Protein 3CTG (pdb70)

Solvent-accessible surface area: 5985 Å² total; per-residue (Å²): 118,55,140,117,36,20,61,85,0,118,78,18,11,59,97,87,60,0,1,0,0,0,48,52,149,13,85,140,1,98,40,0,35,46,7,0,16,127,103,48,104,3,34,141,90,40,13,41,50,11,38,6,62,130,69,130,52,4,77,86,1,37,69,0,2,68,122,39,26,53,30,142,93,20,3,1,0,11,4,70,47,150,75,29,4,12,25,84,66,0,51,82,28,56,170,85,34,116,1,55,111,57,0,141,91,0,71,202

B-factor: mean 17.07, std 9.03, range [6.4, 55.56]

Sequence (108 aa):
VSQETVAHVKDLIGQKEVFVAAKTYCPYCKATLSTLFQELNVPKSKALVLELDEMSNGSEIQDALEEISGQKTVPNVYINGKHIGGNSDLETLKKNGKLAEILKPVFQ

Radius of gyration: 13.06 Å; Cα contacts (8 Å, |Δi|>4): 163; chains: 1; bounding box: 29×34×26 Å

Foldseek 3Di:
DDPVLLVVLLVVLQPAQKEWEAAPVDPQQVLVCCVQCPVVNQPCVRYDYHHLVPDPCSVVSLVSCCVVPVDNDPGWMDGNSHTQGTSVSCVVCVVVVNNVVSCVVRHD

Nearest PDB structures (foldseek):
  3ctg-assembly1_A  TM=1.009E+00  e=8.433E-22  Saccharomyces cerevisiae
  3d5j-assembly2_B  TM=9.918E-01  e=4.729E-19  Saccharomyces cerevisiae
  3c1s-assembly1_A  TM=9.917E-01  e=1.443E-17  Saccharomyces cerevisiae
  2jac-assembly1_A  TM=9.928E-01  e=1.165E-16  Saccharomyces cerevisiae
  2jad-assembly1_A  TM=9.923E-01  e=1.561E-15  Aequorea victoria

GO terms:
  GO:0004602 glutathione peroxidase activity (F, IDA)
  GO:0005739 mitochondrion (C, IDA)
  GO:0005829 cytosol (C, IDA)
  GO:0004364 glutathione transferase activity (F, IDA)
  GO:0006749 glutathione metabolic process (P, IGI)
  GO:0034599 cellular response to oxidative stress (P, IMP)
  GO:0005634 nucleus (C, HDA)
  GO:0005739 mitochondrion (C, HDA)
  GO:0015036 disulfide oxidoreductase activity (F, IMP)
  GO:0004602 glutathione peroxidase activity (F, EXP)
  GO:0005737 cytoplasm (C, EXP)
  GO:0005739 mitochondrion (C, EXP)

InterPro domains:
  IPR002109 Glutaredoxin [PF00462] (53-119)
  IPR011767 Glutaredoxin active site [PS00195] (55-71)
  IPR011899 Glutaredoxin, eukaryotic/virial [TIGR02180] (53-138)
  IPR014025 Glutaredoxin subgroup [PR00160] (53-71)
  IPR014025 Glutaredoxin subgroup [PR00160] (102-115)
  IPR014025 Glutaredoxin subgroup [PR00160] (116-129)
  IPR036249 Thioredoxin-like superfamily [SSF52833] (42-140)

CATH classification: 3.40.30.10

Organism: Saccharomyces cerevisiae (strain ATCC 204508 / S288c) (NCBI:txid559292)

Secondary structure (DSSP, 8-state):
--HHHHHHHHHHHHHSSEEEEE-TT-HHHHHHHIIIIIIS---GGGEEEEEGGGSTTHHHHHHHHHHHHS--SS-EEEETTEEEESHHHHHHHHHTTHHHHHTTTT--

Structure (mmCIF, N/CA/C/O backbone):
data_3CTG
#
_entry.id   3CTG
#
_cell.length_a   41.630
_cell.length_b   41.630
_cell.length_c   78.390
_cell.angle_alpha   90.00
_cell.angle_beta   90.00
_cell.angle_gamma   90.00
#
_symmetry.space_group_name_H-M   'P 43'
#
loop_
_entity.id
_entity.type
_entity.pdbx_description
1 polymer Glutaredoxin-2
2 water water
#
loop_
_atom_site.group_PDB
_atom_site.id
_atom_site.type_symbol
_atom_site.label_atom_id
_atom_site.label_alt_id
_atom_site.label_comp_id
_atom_site.label_asym_id
_atom_site.label_entity_id
_atom_site.label_seq_id
_atom_site.pdbx_PDB_ins_code
_atom_site.Cartn_x
_atom_site.Cartn_y
_atom_site.Cartn_z
_atom_site.occupancy
_atom_site.B_iso_or_equiv
_atom_site.auth_seq_id
_atom_site.auth_comp_id
_atom_site.auth_asym_id
_atom_site.auth_atom_id
_atom_site.pdbx_PDB_model_num
ATOM 1 N N . VAL A 1 22 ? -19.788 29.777 8.957 1.00 33.46 36 VAL A N 1
ATOM 2 C CA . VAL A 1 22 ?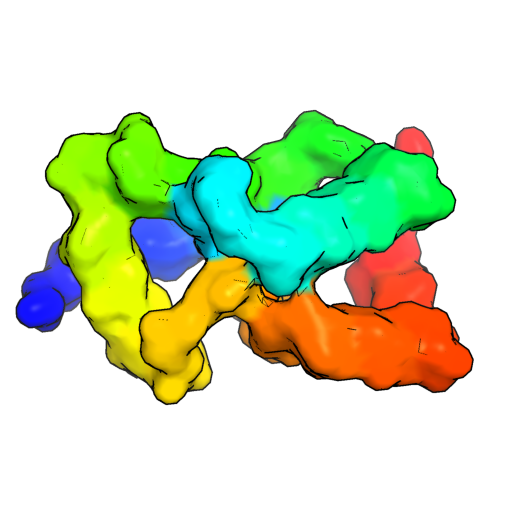 -20.135 28.495 8.275 1.00 32.67 36 VAL A CA 1
ATOM 3 C C . VAL A 1 22 ? -21.650 28.315 8.267 1.00 31.20 36 VAL A C 1
ATOM 4 O O . VAL A 1 22 ? -22.235 27.868 9.254 1.00 31.12 36 VAL A O 1
ATOM 8 N N . SER A 1 23 ? -22.282 28.654 7.148 1.00 29.84 37 SER A N 1
ATOM 9 C CA . SER A 1 23 ? -23.735 28.546 7.020 1.00 28.63 37 SER A CA 1
ATOM 10 C C . SER A 1 23 ? -24.218 27.112 6.835 1.00 27.36 37 SER A C 1
ATOM 11 O O . SER A 1 23 ? -23.479 26.255 6.351 1.00 26.54 37 SER A O 1
ATOM 14 N N . GLN A 1 24 ? -25.468 26.859 7.215 1.00 25.94 38 GLN A N 1
ATOM 15 C CA . GLN A 1 24 ? -26.048 25.530 7.073 1.00 25.81 38 GLN A CA 1
ATOM 16 C C . GLN A 1 24 ? -26.230 25.179 5.600 1.00 24.04 38 GLN A C 1
ATOM 17 O O . GLN A 1 24 ? -26.223 24.005 5.232 1.00 22.34 38 GLN A O 1
ATOM 23 N N . GLU A 1 25 ? -26.394 26.197 4.761 1.00 22.70 39 GLU A N 1
ATOM 24 C CA . GLU A 1 25 ? -26.557 25.981 3.327 1.00 22.06 39 GLU A CA 1
ATOM 25 C C . GLU A 1 25 ? -25.267 25.403 2.746 1.00 20.06 39 GLU A C 1
ATOM 26 O O . GLU A 1 25 ? -25.297 24.445 1.972 1.00 18.85 39 GLU A O 1
ATOM 32 N N . THR A 1 26 ? -24.135 25.990 3.121 1.00 19.70 40 THR A N 1
ATOM 33 C CA . THR A 1 26 ? -22.844 25.521 2.634 1.00 20.12 40 THR A CA 1
ATOM 34 C C . THR A 1 26 ? -22.575 24.106 3.136 1.00 18.89 40 THR A C 1
ATOM 35 O O . THR A 1 26 ? -22.080 23.257 2.395 1.00 18.84 40 THR A O 1
ATOM 39 N N . VAL A 1 27 ? -22.901 23.857 4.398 1.00 17.69 41 VAL A N 1
ATOM 40 C CA . VAL A 1 27 ? -22.702 22.540 4.985 1.00 16.16 41 VAL A CA 1
ATOM 41 C C . VAL A 1 27 ? -23.510 21.496 4.221 1.00 14.95 41 VAL A C 1
ATOM 42 O O . VAL A 1 27 ? -22.997 20.428 3.879 1.00 14.94 41 VAL A O 1
ATOM 46 N N . ALA A 1 28 ? -24.774 21.809 3.953 1.00 13.89 42 ALA A N 1
ATOM 47 C CA . ALA A 1 28 ? -25.646 20.904 3.217 1.00 12.74 42 ALA A CA 1
ATOM 48 C C . ALA A 1 28 ? -25.086 20.649 1.816 1.00 12.20 42 ALA A C 1
ATOM 49 O O . ALA A 1 28 ? -25.133 19.525 1.312 1.00 13.13 42 ALA A O 1
ATOM 51 N N . HIS A 1 29 ? -24.556 21.696 1.191 1.00 12.28 43 HIS A N 1
ATOM 52 C CA . HIS A 1 29 ? -23.989 21.567 -0.150 1.00 11.86 43 HIS A CA 1
ATOM 53 C C . HIS A 1 29 ? -22.782 20.638 -0.144 1.00 11.92 43 HIS A C 1
ATOM 54 O O . HIS A 1 29 ? -22.631 19.801 -1.036 1.00 12.11 43 HIS A O 1
ATOM 61 N N . VAL A 1 30 ? -21.919 20.789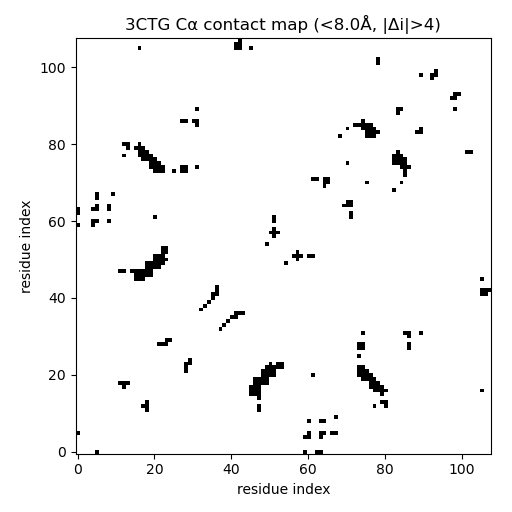 0.856 1.00 11.78 44 VAL A N 1
ATOM 62 C CA . VAL A 1 30 ? -20.739 19.944 0.953 1.00 11.55 44 VAL A CA 1
ATOM 63 C C . VAL A 1 30 ? -21.133 18.494 1.213 1.00 11.19 44 VAL A C 1
ATOM 64 O O . VAL A 1 30 ? -20.486 17.574 0.714 1.00 10.64 44 VAL A O 1
ATOM 68 N N . LYS A 1 31 ? -22.192 18.273 1.987 1.00 11.42 45 LYS A N 1
ATOM 69 C CA . LYS A 1 31 ? -22.624 16.902 2.221 1.00 11.62 45 LYS A CA 1
ATOM 70 C C . LYS A 1 31 ? -23.098 16.327 0.890 1.00 10.90 45 LYS A C 1
ATOM 71 O O . LYS A 1 31 ? -22.920 15.143 0.618 1.00 13.32 45 LYS A O 1
ATOM 77 N N . ASP A 1 32 ? -23.686 17.176 0.053 1.00 13.43 46 ASP A N 1
ATOM 78 C CA . ASP A 1 32 ? -24.143 16.739 -1.263 1.00 14.14 46 ASP A CA 1
ATOM 79 C C . ASP A 1 32 ? -22.937 16.300 -2.087 1.00 12.44 46 ASP A C 1
ATOM 80 O O . ASP A 1 32 ? -22.939 15.225 -2.686 1.00 13.95 46 ASP A O 1
ATOM 85 N N . LEU A 1 33 ? -21.915 17.149 -2.123 1.00 12.07 47 LEU A N 1
ATOM 86 C CA . LEU A 1 33 ? -20.702 16.847 -2.871 1.00 11.25 47 LEU A CA 1
ATOM 87 C C . LEU A 1 33 ? -20.097 15.529 -2.401 1.00 11.48 47 LEU A C 1
ATOM 88 O O . LEU A 1 33 ? -19.670 14.711 -3.212 1.00 11.36 47 LEU A O 1
ATOM 93 N N . ILE A 1 34 ? -20.054 15.325 -1.089 1.00 11.09 48 ILE A N 1
ATOM 94 C CA . ILE A 1 34 ? -19.492 14.097 -0.542 1.00 11.86 48 ILE A CA 1
ATOM 95 C C . ILE A 1 34 ? -20.225 12.857 -1.048 1.00 12.22 48 ILE A C 1
ATOM 96 O O . ILE A 1 34 ? -19.613 11.809 -1.256 1.00 12.38 48 ILE A O 1
ATOM 101 N N . GLY A 1 35 ? -21.531 12.980 -1.259 1.00 11.97 49 GLY A N 1
ATOM 102 C CA . GLY A 1 35 ? -22.305 11.842 -1.724 1.00 13.12 49 GLY A CA 1
ATOM 103 C C . GLY A 1 35 ? -22.480 11.713 -3.226 1.00 13.53 49 GLY A C 1
ATOM 104 O O . GLY A 1 35 ? -23.097 10.760 -3.693 1.00 14.51 49 GLY A O 1
ATOM 105 N N . GLN A 1 36 ? -21.937 12.651 -3.991 1.00 12.84 50 GLN A N 1
ATOM 106 C CA . GLN A 1 36 ? -22.077 12.594 -5.442 1.00 13.46 50 GLN A CA 1
ATOM 107 C C . GLN A 1 36 ? -21.320 11.433 -6.068 1.00 13.90 50 GLN A C 1
ATOM 108 O O . GLN A 1 36 ? -21.820 10.782 -6.985 1.00 15.82 50 GLN A O 1
ATOM 114 N N . LYS A 1 37 ? -20.112 11.182 -5.576 1.00 12.61 51 LYS A N 1
ATOM 115 C CA . LYS A 1 37 ? -19.293 10.085 -6.077 1.00 11.73 51 LYS A CA 1
ATOM 116 C C . LYS A 1 37 ? -18.898 9.199 -4.907 1.00 11.95 51 LYS A C 1
ATOM 117 O O . LYS A 1 37 ? -18.912 9.635 -3.757 1.00 11.61 51 LYS A O 1
ATOM 123 N N . GLU A 1 38 ? -18.549 7.954 -5.196 1.00 11.25 52 GLU A N 1
ATOM 124 C CA . GLU A 1 38 ? -18.185 7.017 -4.146 1.00 11.80 52 GLU A CA 1
ATOM 125 C C . GLU A 1 38 ? -16.921 7.412 -3.405 1.00 12.41 52 GLU A C 1
ATOM 126 O O . GLU A 1 38 ? -16.819 7.198 -2.199 1.00 14.16 52 GLU A O 1
ATOM 132 N N . VAL A 1 39 ? -15.964 8.000 -4.116 1.00 10.72 53 VAL A N 1
ATOM 133 C CA . VAL A 1 39 ? -14.726 8.432 -3.480 1.00 9.99 53 VAL A CA 1
ATOM 134 C C . VAL A 1 39 ? -14.625 9.945 -3.565 1.00 10.19 53 VAL A C 1
ATOM 135 O O . VAL A 1 39 ? -14.658 10.524 -4.652 1.00 10.43 53 VAL A O 1
ATOM 139 N N . PHE A 1 40 ? -14.521 10.581 -2.403 1.00 8.19 54 PHE A N 1
ATOM 140 C CA . PHE A 1 40 ? -14.420 12.030 -2.308 1.00 7.87 54 PHE A CA 1
ATOM 141 C C . PHE A 1 40 ? -13.111 12.429 -1.653 1.00 8.26 54 PHE A C 1
ATOM 142 O O . PHE A 1 40 ? -12.712 11.858 -0.632 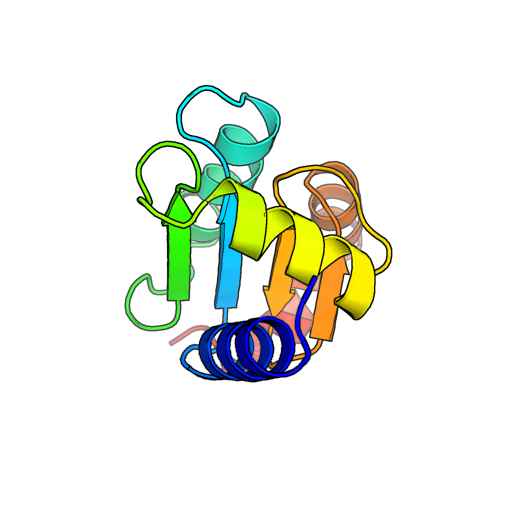1.00 9.00 54 PHE A O 1
ATOM 150 N N . VAL A 1 41 ? -12.431 13.396 -2.253 1.00 7.22 55 VAL A N 1
ATOM 151 C CA . VAL A 1 41 ? -11.181 13.852 -1.677 1.00 7.32 55 VAL A CA 1
ATOM 152 C C . VAL A 1 41 ? -11.097 15.356 -1.714 1.00 7.77 55 VAL A C 1
ATOM 153 O O . VAL A 1 41 ? -11.199 15.957 -2.771 1.00 8.96 55 VAL A O 1
ATOM 157 N N . ALA A 1 42 ? -10.914 15.982 -0.562 1.00 6.99 56 ALA A N 1
ATOM 158 C CA . ALA A 1 42 ? -10.756 17.430 -0.489 1.00 6.48 56 ALA A CA 1
ATOM 159 C C . ALA A 1 42 ? -9.249 17.666 -0.437 1.00 6.81 56 ALA A C 1
ATOM 160 O O . ALA A 1 42 ? -8.608 17.234 0.514 1.00 8.03 56 ALA A O 1
ATOM 162 N N . ALA A 1 43 ? -8.659 18.348 -1.422 1.00 7.54 57 ALA A N 1
ATOM 163 C CA . ALA A 1 43 ? -7.224 18.585 -1.362 1.00 8.21 57 ALA A CA 1
ATOM 164 C C . ALA A 1 43 ? -6.822 19.983 -1.805 1.00 7.25 57 ALA A C 1
ATOM 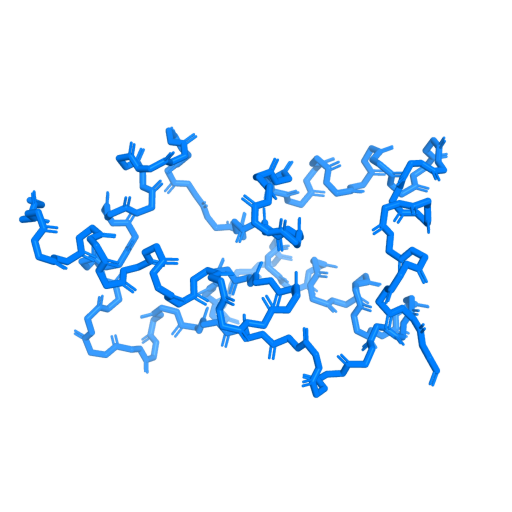165 O O . ALA A 1 43 ? -7.669 20.830 -2.115 1.00 8.57 57 ALA A O 1
ATOM 167 N N . LYS A 1 44 ? -5.510 20.200 -1.837 1.00 8.37 58 LYS A N 1
ATOM 168 C CA . LYS A 1 44 ? -4.922 21.447 -2.310 1.00 9.41 58 LYS A CA 1
ATOM 169 C C . LYS A 1 44 ? -3.790 21.012 -3.236 1.00 10.61 58 LYS A C 1
ATOM 170 O O . LYS A 1 44 ? -3.056 20.071 -2.940 1.00 9.78 58 LYS A O 1
ATOM 176 N N . THR A 1 45 ? -3.665 21.698 -4.365 1.00 12.02 59 THR A N 1
ATOM 177 C CA . THR A 1 45 ? -2.677 21.353 -5.384 1.00 12.62 59 THR A CA 1
ATOM 178 C C . THR A 1 45 ? -1.210 21.291 -4.981 1.00 12.64 59 THR A C 1
ATOM 179 O O . THR A 1 45 ? -0.447 20.520 -5.557 1.00 14.16 59 THR A O 1
ATOM 183 N N . TYR A 1 46 ? -0.819 22.085 -3.993 1.00 12.54 60 TYR A N 1
ATOM 184 C CA . TYR A 1 46 ? 0.579 22.145 -3.574 1.00 13.71 60 TYR A CA 1
ATOM 185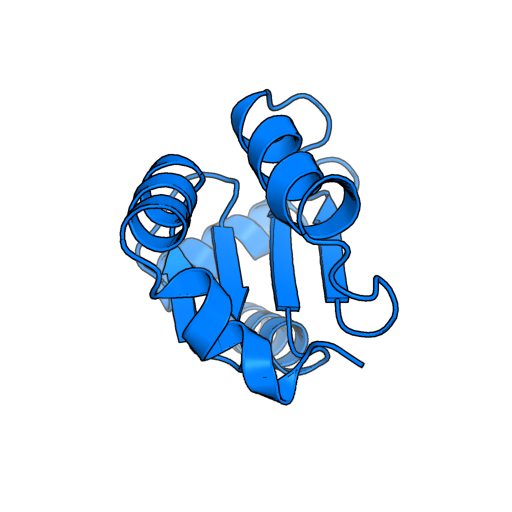 C C . TYR A 1 46 ? 0.925 21.309 -2.354 1.00 13.82 60 TYR A C 1
ATOM 186 O O . TYR A 1 46 ? 2.075 21.286 -1.915 1.00 16.06 60 TYR A O 1
ATOM 195 N N . CYS A 1 47 ? -0.064 20.612 -1.812 1.00 11.90 61 CYS A N 1
ATOM 196 C CA . CYS A 1 47 ? 0.144 19.797 -0.624 1.00 11.28 61 CYS A CA 1
ATOM 197 C C . CYS A 1 47 ? 0.699 18.400 -0.902 1.00 9.43 61 CYS A C 1
ATOM 198 O O . CYS A 1 47 ? 0.084 17.607 -1.614 1.00 10.32 61 CYS A O 1
ATOM 201 N N . PRO A 1 48 ? 1.872 18.076 -0.327 1.00 10.60 62 PRO A N 1
ATOM 202 C CA . PRO A 1 48 ? 2.492 16.762 -0.527 1.00 9.86 62 PRO A CA 1
ATOM 203 C C . PRO A 1 48 ? 1.685 15.622 0.081 1.00 9.38 62 PRO A C 1
ATOM 204 O O . PRO A 1 48 ? 1.764 14.484 -0.383 1.00 10.42 62 PRO A O 1
ATOM 208 N N . TYR A 1 49 ? 0.917 15.922 1.125 1.00 9.32 63 TYR A N 1
ATOM 209 C CA . TYR A 1 49 ? 0.103 14.892 1.753 1.00 7.93 63 TYR A CA 1
ATOM 210 C C . TYR A 1 49 ? -1.036 14.550 0.803 1.00 8.65 63 TYR A C 1
ATOM 211 O O . TYR A 1 49 ? -1.413 13.388 0.668 1.00 9.05 63 TYR A O 1
ATOM 220 N N . CYS A 1 50 ? -1.575 15.571 0.144 1.00 8.86 64 CYS A N 1
ATOM 221 C CA . CYS A 1 50 ? -2.641 15.368 -0.826 1.00 8.85 64 CYS A CA 1
ATOM 222 C C . CYS A 1 50 ? -2.096 14.587 -2.018 1.00 8.71 64 CYS A C 1
ATOM 223 O O . CYS A 1 50 ? -2.754 13.682 -2.521 1.00 10.22 64 CYS A O 1
ATOM 226 N N . LYS A 1 51 ? -0.893 14.932 -2.472 1.00 9.61 65 LYS A N 1
ATOM 227 C CA . LYS A 1 51 ? -0.297 14.220 -3.602 1.00 10.74 65 LYS A CA 1
ATOM 228 C C . LYS A 1 51 ? -0.110 12.739 -3.304 1.00 10.49 65 LYS A C 1
ATOM 229 O O . LYS A 1 51 ? -0.350 11.892 -4.164 1.00 11.68 65 LYS A O 1
ATOM 235 N N . ALA A 1 52 ? 0.320 12.422 -2.086 1.00 10.35 66 ALA A N 1
ATOM 236 C CA . ALA A 1 52 ? 0.520 11.030 -1.701 1.00 9.85 66 ALA A CA 1
ATOM 237 C C . ALA A 1 52 ? -0.813 10.281 -1.689 1.00 9.62 66 ALA A C 1
ATOM 238 O O . ALA A 1 52 ? -0.896 9.135 -2.132 1.00 9.95 66 ALA A O 1
ATOM 240 N N . THR A 1 53 ? -1.854 10.931 -1.177 1.00 8.89 67 THR A N 1
ATOM 241 C CA . THR A 1 53 ? -3.175 10.321 -1.115 1.00 9.00 67 THR A CA 1
ATOM 242 C C . THR A 1 53 ? -3.753 10.072 -2.502 1.00 8.35 67 THR A C 1
ATOM 243 O O . THR A 1 53 ? -4.296 9.001 -2.765 1.00 9.17 67 THR A O 1
ATOM 247 N N . LEU A 1 54 ? -3.644 11.061 -3.384 1.00 9.12 68 LEU A N 1
ATOM 248 C CA . LEU A 1 54 ? -4.165 10.906 -4.737 1.00 9.46 68 LEU A CA 1
ATOM 249 C C . LEU A 1 54 ? -3.374 9.842 -5.491 1.00 9.85 68 LEU A C 1
ATOM 250 O O . LEU A 1 54 ? -3.935 9.088 -6.286 1.00 9.80 68 LEU A O 1
ATOM 255 N N . SER A 1 55 ? -2.073 9.769 -5.239 1.00 9.47 69 SER A N 1
ATOM 256 C CA . SER A 1 55 ? -1.252 8.764 -5.902 1.00 11.13 69 SER A CA 1
ATOM 257 C C . SER A 1 55 ? -1.681 7.372 -5.444 1.00 11.74 69 SER A C 1
ATOM 258 O O . SER A 1 55 ? -1.861 6.461 -6.249 1.00 12.17 69 SER A O 1
ATOM 261 N N . THR A 1 56 ? -1.852 7.206 -4.140 1.00 10.82 70 THR A N 1
ATOM 262 C CA . THR A 1 56 ? -2.266 5.927 -3.584 1.00 10.20 70 THR A CA 1
ATOM 263 C C . THR A 1 56 ? -3.586 5.445 -4.184 1.00 10.74 70 THR A C 1
ATOM 264 O O . THR A 1 56 ? -3.691 4.313 -4.651 1.00 10.46 70 THR A O 1
ATOM 268 N N . LEU A 1 57 ? -4.592 6.312 -4.170 1.00 10.59 71 LEU A N 1
ATOM 269 C CA . LEU A 1 57 ? -5.907 5.953 -4.682 1.00 10.18 71 LEU A CA 1
ATOM 270 C C . LEU A 1 57 ? -6.003 5.740 -6.183 1.00 10.53 71 LEU A C 1
ATOM 271 O O . LEU A 1 57 ? -6.485 4.704 -6.641 1.00 10.40 71 LEU A O 1
ATOM 276 N N . PHE A 1 58 ? -5.579 6.722 -6.946 1.00 10.61 72 PHE A N 1
ATOM 277 C CA . PHE A 1 58 ? -5.730 6.664 -8.406 1.00 10.83 72 PHE A CA 1
ATOM 278 C C . PHE A 1 58 ? -4.555 6.093 -9.156 1.00 12.45 72 PHE A C 1
ATOM 279 O O . PHE A 1 58 ? -4.764 5.587 -10.265 1.00 14.67 72 PHE A O 1
ATOM 287 N N . GLN A 1 59 ? -3.302 6.114 -8.672 1.00 12.23 73 GLN A N 1
ATOM 288 C CA . GLN A 1 59 ? -2.189 5.539 -9.437 1.00 14.13 73 GLN A CA 1
ATOM 289 C C . GLN A 1 59 ? -1.823 4.147 -8.985 1.00 15.50 73 GLN A C 1
ATOM 290 O O . GLN A 1 59 ? -1.704 3.216 -9.782 1.00 17.18 73 GLN A O 1
ATOM 296 N N . GLU A 1 60 ? -1.633 3.997 -7.679 1.00 14.15 74 GLU A N 1
ATOM 297 C CA . GLU A 1 60 ? -1.262 2.705 -7.112 1.00 13.72 74 GLU A CA 1
ATOM 298 C C . GLU A 1 60 ? -2.409 1.697 -7.075 1.00 12.54 74 GLU A C 1
ATOM 299 O O . GLU A 1 60 ? -2.258 0.558 -7.517 1.00 12.76 74 GLU A O 1
ATOM 305 N N . LEU A 1 61 ? -3.556 2.110 -6.549 1.00 12.30 75 LEU A N 1
ATOM 306 C CA . LEU A 1 61 ? -4.707 1.219 -6.440 1.00 12.08 75 LEU A CA 1
ATOM 307 C C . LEU A 1 61 ? -5.636 1.226 -7.647 1.00 11.83 75 LEU A C 1
ATOM 308 O O . LEU A 1 61 ? -6.505 0.369 -7.777 1.00 11.82 75 LEU A O 1
ATOM 313 N N . ASN A 1 62 ? -5.462 2.209 -8.515 1.00 11.90 76 ASN A N 1
ATOM 314 C CA . ASN A 1 62 ? -6.267 2.322 -9.723 1.00 11.60 76 ASN A CA 1
ATOM 315 C C . ASN A 1 62 ? -7.762 2.424 -9.488 1.00 11.69 76 ASN A C 1
ATOM 316 O O . ASN A 1 62 ? -8.565 1.786 -10.176 1.00 12.04 76 ASN A O 1
ATOM 321 N N . VAL A 1 63 ? -8.143 3.230 -8.506 1.00 11.35 77 VAL A N 1
ATOM 322 C CA . VAL A 1 63 ? -9.552 3.453 -8.240 1.00 11.18 77 VAL A CA 1
ATOM 323 C C . VAL A 1 63 ? -10.051 4.198 -9.475 1.00 11.21 77 VAL A C 1
ATOM 324 O O . VAL A 1 63 ? -9.419 5.151 -9.916 1.00 11.44 77 VAL A O 1
ATOM 328 N N . PRO A 1 64 ? -11.173 3.763 -10.065 1.00 11.86 78 PRO A N 1
ATOM 329 C CA . PRO A 1 64 ? -11.636 4.493 -11.250 1.00 13.08 78 PRO A CA 1
ATOM 330 C C . PRO A 1 64 ? -11.921 5.964 -10.955 1.00 13.13 78 PRO A C 1
ATOM 331 O O . PRO A 1 64 ? -12.707 6.286 -10.060 1.00 12.36 78 PRO A O 1
ATOM 335 N N . LYS A 1 65 ? -11.272 6.853 -11.705 1.00 13.53 79 LYS A N 1
ATOM 336 C CA . LYS A 1 65 ? -11.455 8.291 -11.525 1.00 13.61 79 LYS A CA 1
ATOM 337 C C . LYS A 1 65 ? -12.902 8.718 -11.771 1.00 12.54 79 LYS A C 1
ATOM 338 O O . LYS A 1 65 ? -13.359 9.720 -11.224 1.00 11.95 79 LYS A O 1
ATOM 344 N N . SER A 1 66 ? -13.626 7.962 -12.590 1.00 11.80 80 SER A N 1
ATOM 345 C CA . SER A 1 66 ? -15.017 8.288 -12.876 1.00 11.83 80 SER A CA 1
ATOM 346 C C . SER A 1 66 ? -15.916 8.063 -11.661 1.00 11.14 80 SER A C 1
ATOM 347 O O . SER A 1 66 ? -17.074 8.474 -11.657 1.00 14.00 80 SER A O 1
ATOM 350 N N . LYS A 1 67 ? -15.388 7.408 -10.631 1.00 10.73 81 LYS A N 1
ATOM 351 C CA . LYS A 1 67 ? -16.167 7.173 -9.418 1.00 9.50 81 LYS A CA 1
ATOM 352 C C . LYS A 1 67 ? -15.637 8.040 -8.287 1.00 10.50 81 LYS A C 1
ATOM 353 O O . LYS A 1 67 ? -15.843 7.748 -7.106 1.00 10.11 81 LYS A O 1
ATOM 359 N N . ALA A 1 68 ? -14.955 9.116 -8.652 1.00 8.76 82 ALA A N 1
ATOM 360 C CA . ALA A 1 68 ? -14.405 10.007 -7.646 1.00 9.48 82 ALA A CA 1
ATOM 361 C C . ALA A 1 68 ? -14.617 11.476 -7.948 1.00 9.71 82 ALA A C 1
ATOM 362 O O . ALA A 1 68 ? -14.719 11.887 -9.102 1.00 10.74 82 ALA A O 1
ATOM 364 N N . LEU A 1 69 ? -14.703 12.261 -6.882 1.00 8.15 83 LEU A N 1
ATOM 365 C CA . LEU A 1 69 ? -14.831 13.702 -6.985 1.00 8.08 83 LEU A CA 1
ATOM 366 C C . LEU A 1 69 ? -13.686 14.238 -6.142 1.00 8.34 83 LEU A C 1
ATOM 367 O O . LEU A 1 69 ? -13.665 14.072 -4.916 1.00 9.29 83 LEU A O 1
ATOM 372 N N . VAL A 1 70 ? -12.717 14.849 -6.812 1.00 7.68 84 VAL A N 1
ATOM 373 C CA . VAL A 1 70 ? -11.562 15.420 -6.141 1.00 8.68 84 VAL A CA 1
ATOM 374 C C . VAL A 1 70 ? -11.652 16.928 -6.238 1.00 8.91 84 VAL A C 1
ATOM 375 O O . VAL A 1 70 ? -11.677 17.491 -7.334 1.00 9.24 84 VAL A O 1
ATOM 379 N N . LEU A 1 71 ? -11.736 17.584 -5.089 1.00 8.35 85 LEU A N 1
ATOM 380 C CA . LEU A 1 71 ? -11.808 19.037 -5.061 1.00 7.69 85 LEU A CA 1
ATOM 381 C C . LEU A 1 71 ? -10.452 19.603 -4.683 1.00 9.21 85 LEU A C 1
ATOM 382 O O . LEU A 1 71 ? -9.889 19.229 -3.662 1.00 10.01 85 LEU A O 1
ATOM 387 N N . GLU A 1 72 ? -9.942 20.462 -5.542 1.00 8.58 86 GLU A N 1
ATOM 388 C CA . GLU A 1 72 ? -8.720 21.154 -5.246 1.00 9.35 86 GLU A CA 1
ATOM 389 C C . GLU A 1 72 ? -9.150 22.506 -4.728 1.00 10.28 86 GLU A C 1
ATOM 390 O O . GLU A 1 72 ? -9.326 23.428 -5.505 1.00 10.36 86 GLU A O 1
ATOM 396 N N . LEU A 1 73 ? -9.347 22.639 -3.393 1.00 9.62 87 LEU A N 1
ATOM 397 C CA . LEU A 1 73 ? -9.862 23.857 -2.762 1.00 9.84 87 LEU A CA 1
ATOM 398 C C . LEU A 1 73 ? -9.127 25.134 -3.136 1.00 9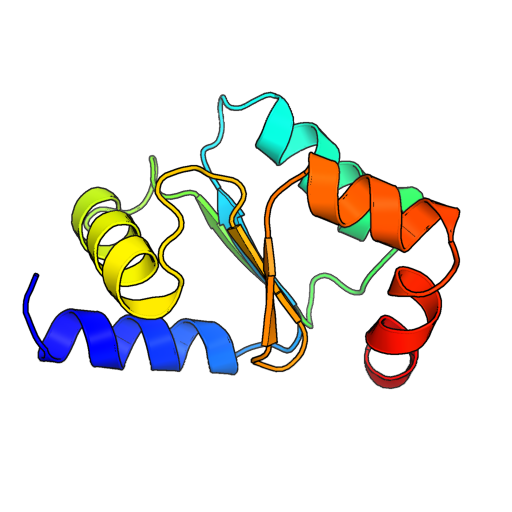.21 87 LEU A C 1
ATOM 399 O O . LEU A 1 73 ? -9.747 26.193 -3.209 1.00 9.87 87 LEU A O 1
ATOM 404 N N . ASP A 1 74 ? -7.819 25.103 -3.363 1.00 10.44 88 ASP A N 1
ATOM 405 C CA . ASP A 1 74 ? -7.118 26.327 -3.707 1.00 11.57 88 ASP A CA 1
ATOM 406 C C . ASP A 1 74 ? -7.476 26.809 -5.110 1.00 12.40 88 ASP A C 1
ATOM 407 O O . ASP A 1 74 ? -7.113 27.920 -5.493 1.00 12.79 88 ASP A O 1
ATOM 412 N N . GLU A 1 75 ? -8.199 25.979 -5.865 1.00 11.07 89 GLU A N 1
ATOM 413 C CA . GLU A 1 75 ? -8.633 26.335 -7.220 1.00 11.59 89 GLU A CA 1
ATOM 414 C C . GLU A 1 75 ? -10.161 26.383 -7.289 1.00 12.13 89 GLU A C 1
ATOM 415 O O . GLU A 1 75 ? -10.755 26.303 -8.366 1.00 11.16 89 GLU A O 1
ATOM 421 N N . MET A 1 76 ? -10.794 26.490 -6.125 1.00 10.29 90 MET A N 1
ATOM 422 C CA . MET A 1 76 ? -12.245 26.596 -6.030 1.00 11.89 90 MET A CA 1
ATOM 423 C C . MET A 1 76 ? -12.517 27.976 -5.444 1.00 12.25 90 MET A C 1
ATOM 424 O O . MET A 1 76 ? -11.887 28.370 -4.463 1.00 12.49 90 MET A O 1
ATOM 429 N N . SER A 1 77 ? -13.442 28.717 -6.042 1.00 13.04 91 SER A N 1
ATOM 430 C CA . SER A 1 77 ? -13.755 30.057 -5.557 1.00 13.89 91 SER A CA 1
ATOM 431 C C . SER A 1 77 ? -14.316 30.043 -4.140 1.00 13.26 91 SER A C 1
ATOM 432 O O . SER A 1 77 ? -14.206 31.030 -3.414 1.00 16.42 91 SER A O 1
ATOM 435 N N . ASN A 1 78 ? -14.902 28.916 -3.750 1.00 13.96 92 ASN A N 1
ATOM 436 C CA . ASN A 1 78 ? -15.476 28.759 -2.417 1.00 14.05 92 ASN A CA 1
ATOM 437 C C . ASN A 1 78 ? -14.657 27.763 -1.594 1.00 13.96 92 ASN A C 1
ATOM 438 O O . ASN A 1 78 ? -15.182 27.109 -0.692 1.00 14.46 92 ASN A O 1
ATOM 443 N N . GLY A 1 79 ? -13.368 27.663 -1.907 1.00 12.11 93 GLY A N 1
ATOM 444 C CA . GLY A 1 79 ? -12.490 26.734 -1.216 1.00 12.34 93 GLY A CA 1
ATOM 445 C C . GLY A 1 79 ? -12.439 26.833 0.298 1.00 12.99 93 GLY A C 1
ATOM 446 O O . GLY A 1 79 ? -12.555 25.819 0.994 1.00 12.09 93 GLY A O 1
ATOM 447 N N . SER A 1 80 ? -12.253 28.040 0.818 1.00 13.10 94 SER A N 1
ATOM 448 C CA . SER A 1 80 ? -12.182 28.224 2.262 1.00 13.90 94 SER A CA 1
ATOM 449 C C . SER A 1 80 ? -13.512 27.887 2.916 1.00 13.95 94 SER A C 1
ATOM 450 O O . SER A 1 80 ? -13.542 27.308 4.000 1.00 14.07 94 SER A O 1
ATOM 453 N N . GLU A 1 81 ? -14.614 28.237 2.258 1.00 12.80 95 GLU A N 1
ATOM 454 C CA . GLU A 1 81 ? -15.932 27.940 2.804 1.00 13.25 95 GLU A CA 1
ATOM 455 C C . GLU A 1 81 ? -16.150 26.430 2.858 1.00 13.09 95 GLU A C 1
ATOM 456 O O . GLU A 1 81 ? -16.728 25.910 3.813 1.00 14.24 95 GLU A O 1
ATOM 462 N N . ILE A 1 82 ? -15.685 25.722 1.833 1.00 11.78 96 ILE A N 1
ATOM 463 C CA . ILE A 1 82 ? -15.828 24.274 1.799 1.00 11.93 96 ILE A CA 1
ATOM 464 C C . ILE A 1 82 ? -14.981 23.634 2.902 1.00 10.98 96 ILE A C 1
ATOM 465 O O . ILE A 1 82 ? -15.422 22.694 3.568 1.00 11.01 96 ILE A O 1
ATOM 470 N N . GLN A 1 83 ? -13.769 24.144 3.105 1.00 10.96 97 GLN A N 1
ATOM 471 C CA . GLN A 1 83 ? -12.904 23.587 4.136 1.00 11.01 97 GLN A CA 1
ATOM 472 C C . GLN A 1 83 ? -13.513 23.816 5.517 1.00 11.38 97 GLN A C 1
ATOM 473 O O . GLN A 1 83 ? -13.463 22.933 6.373 1.00 11.66 97 GLN A O 1
ATOM 479 N N . ASP A 1 84 ? -14.099 24.989 5.739 1.00 12.46 98 ASP A N 1
ATOM 480 C CA . ASP A 1 84 ? -14.724 25.252 7.030 1.00 13.15 98 ASP A CA 1
ATOM 481 C C . ASP A 1 84 ? -15.907 24.313 7.231 1.00 12.63 98 ASP A C 1
ATOM 482 O O . ASP A 1 84 ? -16.149 23.829 8.339 1.00 13.10 98 ASP A O 1
ATOM 487 N N . ALA A 1 85 ? -16.649 24.059 6.157 1.00 10.42 99 ALA A N 1
ATOM 488 C CA . ALA A 1 85 ? -17.794 23.161 6.230 1.00 10.64 99 ALA A CA 1
ATOM 489 C C . ALA A 1 85 ? -17.311 21.748 6.546 1.00 11.07 99 ALA A C 1
ATOM 490 O O . ALA A 1 85 ? -17.940 21.032 7.321 1.00 10.78 99 ALA A O 1
ATOM 492 N N . LEU A 1 86 ? -16.194 21.347 5.944 1.00 10.82 100 LEU A N 1
ATOM 493 C CA . LEU A 1 86 ? -15.641 20.020 6.194 1.00 10.32 100 LEU A CA 1
ATOM 494 C C . LEU A 1 86 ? -15.229 19.861 7.652 1.00 10.10 100 LEU A C 1
ATOM 495 O O . LEU A 1 86 ? -15.349 18.773 8.216 1.00 10.98 100 LEU A O 1
ATOM 500 N N . GLU A 1 87 ? -14.740 20.937 8.266 1.00 10.45 101 GLU A N 1
ATOM 501 C CA . GLU A 1 87 ? -14.342 20.855 9.666 1.00 13.23 101 GLU A CA 1
ATOM 502 C C . GLU A 1 87 ? -15.581 20.626 10.526 1.00 13.08 101 GLU A C 1
ATOM 503 O O . GLU A 1 87 ? -15.549 19.870 11.494 1.00 13.31 101 GLU A O 1
ATOM 509 N N . GLU A 1 88 ? -16.674 21.284 10.174 1.00 12.86 102 GLU A N 1
ATOM 510 C CA . GLU A 1 88 ? -17.925 21.128 10.907 1.00 13.68 102 GLU A CA 1
ATOM 511 C C . GLU A 1 88 ? -18.454 19.699 10.765 1.00 13.43 102 GLU A C 1
ATOM 512 O O . GLU A 1 88 ? -18.873 19.067 11.736 1.00 14.51 102 GLU A O 1
ATOM 518 N N . ILE A 1 89 ? -18.415 19.195 9.538 1.00 12.61 103 ILE A N 1
ATOM 519 C CA . ILE A 1 89 ? -18.909 17.864 9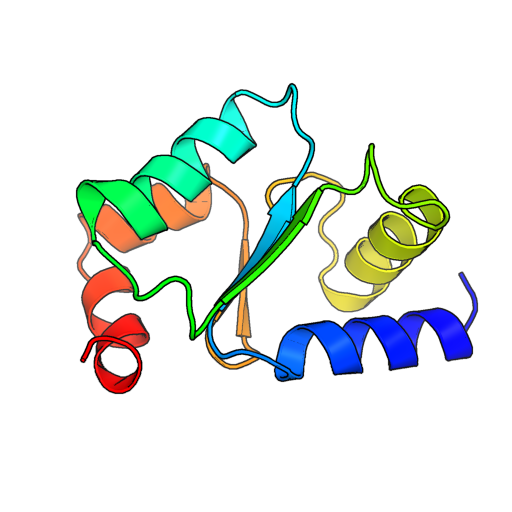.206 1.00 12.69 103 ILE A CA 1
ATOM 520 C C . ILE A 1 89 ? -18.052 16.695 9.681 1.00 12.27 103 ILE A C 1
ATOM 521 O O . ILE A 1 89 ? -18.577 15.677 10.133 1.00 13.62 103 ILE A O 1
ATOM 526 N N . SER A 1 90 ? -16.736 16.843 9.576 1.00 11.96 104 SER A N 1
ATOM 527 C CA . SER A 1 90 ? -15.821 15.766 9.937 1.00 11.72 104 SER A CA 1
ATOM 528 C C . SER A 1 90 ? -14.966 16.007 11.170 1.00 12.38 104 SER A C 1
ATOM 529 O O . SER A 1 90 ? -14.373 15.062 11.704 1.00 13.40 104 SER A O 1
ATOM 532 N N . GLY A 1 91 ? -14.886 17.263 11.603 1.00 12.62 105 GLY A N 1
ATOM 533 C CA . GLY A 1 91 ? -14.057 17.617 12.743 1.00 12.83 105 GLY A CA 1
ATOM 534 C C . GLY A 1 91 ? -12.604 17.812 12.331 1.00 13.49 105 GLY A C 1
ATOM 535 O O . GLY A 1 91 ? -11.774 18.258 13.121 1.00 14.85 105 GLY A O 1
ATOM 536 N N . GLN A 1 92 ? -12.298 17.483 11.080 1.00 11.65 106 GLN A N 1
ATOM 537 C CA . GLN A 1 92 ? -10.941 17.601 10.544 1.00 10.12 106 GLN A CA 1
ATOM 538 C C . GLN A 1 92 ? -10.650 19.002 10.010 1.00 9.77 106 GLN A C 1
ATOM 539 O O . GLN A 1 92 ? -11.499 19.618 9.370 1.00 11.79 106 GLN A O 1
ATOM 545 N N . LYS A 1 93 ? -9.444 19.501 10.262 1.00 10.97 107 LYS A N 1
ATOM 546 C CA . LYS A 1 93 ? -9.069 20.846 9.823 1.00 12.20 107 LYS A CA 1
ATOM 547 C C . LYS A 1 93 ? -8.116 20.869 8.635 1.00 10.51 107 LYS A C 1
ATOM 548 O O . LYS A 1 93 ? -7.930 21.904 8.006 1.00 13.47 107 LYS A O 1
ATOM 554 N N . THR A 1 94 ? -7.525 19.727 8.321 1.00 10.15 108 THR A N 1
ATOM 555 C CA . THR A 1 94 ? -6.546 19.662 7.246 1.00 9.19 108 THR A CA 1
ATOM 556 C C . THR A 1 94 ? -6.967 18.879 6.016 1.00 8.17 108 THR A C 1
ATOM 557 O O . THR A 1 94 ? -7.963 18.161 6.023 1.00 8.07 108 THR A O 1
ATOM 561 N N . VAL A 1 95 ? -6.185 19.046 4.950 1.00 8.40 109 VAL A N 1
ATOM 562 C CA . VAL A 1 95 ? -6.376 18.289 3.717 1.00 8.92 109 VAL A CA 1
ATOM 563 C C . VAL A 1 95 ? -5.119 17.424 3.609 1.00 8.83 109 VAL A C 1
ATOM 564 O O . VAL A 1 95 ? -4.058 17.792 4.122 1.00 7.27 109 VAL A O 1
ATOM 568 N N . PRO A 1 96 ? -5.213 16.261 2.951 1.00 7.68 110 PRO A N 1
ATOM 569 C CA . PRO A 1 96 ? -6.400 15.703 2.299 1.00 6.98 110 PRO A CA 1
ATOM 570 C C . PRO A 1 96 ? -7.463 15.217 3.276 1.00 7.76 110 PRO A C 1
ATOM 571 O O . PRO A 1 96 ? -7.156 14.784 4.387 1.00 9.12 110 PRO A O 1
ATOM 575 N N . ASN A 1 97 ? -8.716 15.292 2.848 1.00 6.40 111 ASN A N 1
ATOM 576 C CA . ASN A 1 97 ? -9.837 14.827 3.657 1.00 6.84 111 ASN A CA 1
ATOM 577 C C . ASN A 1 97 ? -10.576 13.877 2.729 1.00 7.30 111 ASN A C 1
ATOM 578 O O . ASN A 1 97 ? -11.192 14.288 1.739 1.00 7.54 111 ASN A O 1
ATOM 583 N N . VAL A 1 98 ? -10.484 12.596 3.059 1.00 6.99 112 VAL A N 1
ATOM 584 C CA . VAL A 1 98 ? -11.064 11.520 2.271 1.00 8.51 112 VAL A CA 1
ATOM 585 C C . VAL A 1 98 ? -12.335 10.914 2.839 1.00 8.14 112 VAL A C 1
ATOM 586 O O . VAL A 1 98 ? -12.451 10.677 4.044 1.00 9.11 112 VAL A O 1
ATOM 590 N N . TYR A 1 99 ? -13.286 10.678 1.944 1.00 8.75 113 TYR A N 1
ATOM 591 C CA . TYR A 1 99 ? -14.544 10.021 2.267 1.00 8.34 113 TYR A CA 1
ATOM 592 C C . TYR A 1 99 ? -14.735 8.931 1.224 1.00 9.93 113 TYR A C 1
ATOM 593 O O . TYR A 1 99 ? -14.440 9.138 0.044 1.00 9.65 113 TYR A O 1
ATOM 602 N N . ILE A 1 100 ? -15.204 7.769 1.659 1.00 9.52 114 ILE A N 1
ATOM 603 C CA . ILE A 1 100 ? -15.479 6.679 0.736 1.00 11.34 114 ILE A CA 1
ATOM 604 C C . ILE A 1 100 ? -16.885 6.195 1.062 1.00 12.20 114 ILE A C 1
ATOM 605 O O . ILE A 1 100 ? -17.175 5.809 2.195 1.00 12.71 114 ILE A O 1
ATOM 610 N N . ASN A 1 101 ? -17.765 6.253 0.069 1.00 13.43 115 ASN A N 1
ATOM 611 C CA . ASN A 1 101 ? -19.156 5.860 0.242 1.00 14.66 115 ASN A CA 1
ATOM 612 C C . ASN A 1 101 ? -19.833 6.579 1.405 1.00 13.61 115 ASN A C 1
ATOM 613 O O . ASN A 1 101 ? -20.567 5.975 2.191 1.00 15.34 115 ASN A O 1
ATOM 618 N N . GLY A 1 102 ? -19.570 7.880 1.500 1.00 12.42 116 GLY A N 1
ATOM 619 C CA . GLY A 1 102 ? -20.172 8.696 2.538 1.00 11.86 116 GLY A CA 1
ATOM 620 C C . GLY A 1 102 ? -19.564 8.600 3.922 1.00 11.97 116 GLY A C 1
ATOM 621 O O . GLY A 1 102 ? -20.020 9.284 4.839 1.00 14.22 116 GLY A O 1
ATOM 622 N N . LYS A 1 103 ? -18.542 7.768 4.088 1.00 11.82 117 LYS A N 1
ATOM 623 C CA . LYS A 1 103 ? -17.908 7.620 5.393 1.00 12.27 117 LYS A CA 1
ATOM 624 C C . LYS A 1 103 ? -16.549 8.303 5.444 1.00 11.07 117 LYS A C 1
ATOM 625 O O . LYS A 1 103 ? -15.731 8.170 4.532 1.00 10.44 117 LYS A O 1
ATOM 631 N N . HIS A 1 104 ? -16.319 9.040 6.524 1.00 9.13 118 HIS A N 1
ATOM 632 C CA . HIS A 1 104 ? -15.075 9.766 6.721 1.00 7.91 118 HIS A CA 1
ATOM 633 C C . HIS A 1 104 ? -13.907 8.822 6.977 1.00 8.78 118 HIS A C 1
ATOM 634 O O . HIS A 1 104 ? -13.914 8.047 7.936 1.00 11.70 118 HIS A O 1
ATOM 641 N N . ILE A 1 105 ? -12.906 8.895 6.108 1.00 8.78 119 ILE A N 1
ATOM 642 C CA . ILE A 1 105 ? -11.722 8.058 6.223 1.00 9.08 119 ILE A CA 1
ATOM 643 C C . ILE A 1 105 ? -10.616 8.801 6.961 1.00 9.76 119 ILE A C 1
ATOM 644 O O . ILE A 1 105 ? -9.920 8.228 7.803 1.00 11.04 119 ILE A O 1
ATOM 649 N N . GLY A 1 106 ? -10.457 10.082 6.641 1.00 9.82 120 GLY A N 1
ATOM 650 C CA . GLY A 1 106 ? -9.434 10.877 7.289 1.00 10.02 120 GLY A CA 1
ATOM 651 C C . GLY A 1 106 ? -8.428 11.457 6.320 1.00 10.42 120 GLY A C 1
ATOM 652 O O . GLY A 1 106 ? -8.769 11.813 5.191 1.00 11.47 120 GLY A O 1
ATOM 653 N N . GLY A 1 107 ? -7.181 11.542 6.770 1.00 9.37 121 GLY A N 1
ATOM 654 C CA . GLY A 1 107 ? -6.114 12.085 5.952 1.00 8.58 121 GLY A CA 1
ATOM 655 C C . GLY A 1 107 ? -5.175 11.036 5.389 1.00 8.17 121 GLY A C 1
ATOM 656 O O . GLY A 1 107 ? -5.469 9.840 5.411 1.00 8.72 121 GLY A O 1
ATOM 657 N N . ASN A 1 108 ? -4.030 11.486 4.887 1.00 7.67 122 ASN A N 1
ATOM 658 C CA . ASN A 1 108 ? -3.063 10.579 4.294 1.00 6.66 122 ASN A CA 1
ATOM 659 C C . ASN A 1 108 ? -2.542 9.508 5.248 1.00 8.87 122 ASN A C 1
ATOM 660 O O . ASN A 1 108 ? -2.410 8.346 4.864 1.00 9.40 122 ASN A O 1
ATOM 665 N N . SER A 1 109 ? -2.238 9.886 6.485 1.00 9.98 123 SER A N 1
ATOM 666 C CA . SER A 1 109 ? -1.741 8.901 7.439 1.00 8.83 123 SER A CA 1
ATOM 667 C C . SER A 1 109 ? -2.812 7.854 7.736 1.00 9.37 123 SER A C 1
ATOM 668 O O . SER A 1 109 ? -2.502 6.674 7.910 1.00 9.61 123 SER A O 1
ATOM 671 N N . ASP A 1 110 ? -4.070 8.283 7.786 1.00 9.39 124 ASP A N 1
ATOM 672 C CA . ASP A 1 110 ? -5.173 7.362 8.039 1.00 11.39 124 ASP A CA 1
ATOM 673 C C . ASP A 1 110 ? -5.294 6.399 6.865 1.00 11.82 124 ASP A C 1
ATOM 674 O O . ASP A 1 110 ? -5.531 5.205 7.046 1.00 12.55 124 ASP A O 1
ATOM 679 N N . LEU A 1 111 ? -5.135 6.934 5.658 1.00 12.18 125 LEU A N 1
ATOM 680 C CA . LEU A 1 111 ? -5.212 6.128 4.450 1.00 12.65 125 LEU A CA 1
ATOM 681 C C . LEU A 1 111 ? -4.104 5.074 4.463 1.00 12.03 125 LEU A C 1
ATOM 682 O O . LEU A 1 111 ? -4.345 3.913 4.133 1.00 13.05 125 LEU A O 1
ATOM 687 N N . GLU A 1 112 ? -2.894 5.475 4.854 1.00 11.45 126 GLU A N 1
ATOM 688 C CA . GLU A 1 112 ? -1.760 4.551 4.917 1.00 11.16 126 GLU A CA 1
ATOM 689 C C . GLU A 1 112 ? -2.019 3.396 5.878 1.00 11.17 126 GLU A C 1
ATOM 690 O O . GLU A 1 112 ? -1.661 2.254 5.598 1.00 12.51 126 GLU A O 1
ATOM 696 N N . THR A 1 113 ? -2.632 3.693 7.019 1.00 11.32 127 THR A N 1
ATOM 697 C CA . THR A 1 113 ? -2.919 2.652 7.996 1.00 11.41 127 THR A CA 1
ATOM 698 C C . THR A 1 113 ? -3.913 1.652 7.416 1.00 12.12 127 THR A C 1
ATOM 699 O O . THR A 1 113 ? -3.745 0.441 7.567 1.00 12.03 127 THR A O 1
ATOM 703 N N . LEU A 1 114 ? -4.943 2.159 6.745 1.00 12.57 128 LEU A N 1
ATOM 704 C CA . LEU A 1 114 ? -5.957 1.298 6.143 1.00 13.32 128 LEU A CA 1
ATOM 705 C C . LEU A 1 114 ? -5.375 0.499 4.988 1.00 13.95 128 LEU A C 1
ATOM 706 O O . LEU A 1 114 ? -5.757 -0.649 4.755 1.00 13.98 128 LEU A O 1
ATOM 711 N N . LYS A 1 115 ? -4.454 1.111 4.255 1.00 13.76 129 LYS A N 1
ATOM 712 C CA . LYS A 1 115 ? -3.833 0.429 3.135 1.00 15.36 129 LYS A CA 1
ATOM 713 C C . LYS A 1 115 ? -3.021 -0.767 3.619 1.00 16.36 129 LYS A C 1
ATOM 714 O O . LYS A 1 115 ? -3.119 -1.863 3.066 1.00 17.62 129 LYS A O 1
ATOM 720 N N . LYS A 1 116 ? -2.240 -0.553 4.674 1.00 16.05 130 LYS A N 1
ATOM 721 C CA . LYS A 1 116 ? -1.381 -1.593 5.224 1.00 17.74 130 LYS A CA 1
ATOM 722 C C . LYS A 1 116 ? -2.086 -2.743 5.938 1.00 18.38 130 LYS A C 1
ATOM 723 O O . LYS A 1 116 ? -1.615 -3.879 5.877 1.00 20.62 130 LYS A O 1
ATOM 729 N N . ASN A 1 117 ? -3.200 -2.474 6.612 1.00 18.47 131 ASN A N 1
ATOM 730 C CA . ASN A 1 117 ? -3.890 -3.557 7.306 1.00 19.76 131 ASN A CA 1
ATOM 731 C C . ASN A 1 117 ? -4.979 -4.227 6.472 1.00 20.97 131 ASN A C 1
ATOM 732 O O . ASN A 1 117 ? -5.752 -5.034 6.987 1.00 22.26 131 ASN A O 1
ATOM 737 N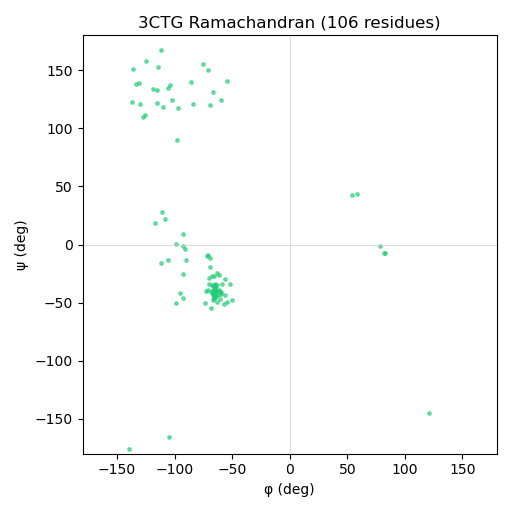 N . GLY A 1 118 ? -5.042 -3.881 5.189 1.00 20.50 132 GLY A N 1
ATOM 738 C CA . GLY A 1 118 ? -6.023 -4.483 4.300 1.00 19.92 132 GLY A CA 1
ATOM 739 C C . GLY A 1 118 ? -7.440 -3.937 4.307 1.00 18.79 132 GLY A C 1
ATOM 740 O O . GLY A 1 118 ? -8.254 -4.327 3.470 1.00 20.34 132 GLY A O 1
ATOM 741 N N . LYS A 1 119 ? -7.753 -3.032 5.225 1.00 17.10 133 LYS A N 1
ATOM 742 C CA . LYS A 1 119 ? -9.101 -2.488 5.286 1.00 16.21 133 LYS A CA 1
ATOM 743 C C . LYS A 1 119 ? -9.463 -1.571 4.121 1.00 15.44 133 LYS A C 1
ATOM 744 O O . LYS A 1 119 ? -10.633 -1.471 3.757 1.00 15.34 133 LYS A O 1
ATOM 750 N N . LEU A 1 120 ? -8.472 -0.904 3.536 1.00 13.83 134 LEU A N 1
ATOM 751 C CA . LEU A 1 120 ? -8.736 -0.011 2.410 1.00 13.37 134 LEU A CA 1
ATOM 752 C C . LEU A 1 120 ? -9.207 -0.824 1.207 1.00 14.32 134 LEU A C 1
ATOM 753 O O . LEU A 1 120 ? -10.155 -0.439 0.521 1.00 13.61 134 LEU A O 1
ATOM 758 N N . ALA A 1 121 ? -8.547 -1.950 0.960 1.00 14.78 135 ALA A N 1
ATOM 759 C CA . ALA A 1 121 ? -8.920 -2.811 -0.156 1.00 16.01 135 ALA A CA 1
ATOM 760 C C . ALA A 1 121 ? -10.346 -3.314 0.042 1.00 17.06 135 ALA A C 1
ATOM 761 O O . ALA A 1 121 ? -11.123 -3.407 -0.912 1.00 16.42 135 ALA A O 1
ATOM 763 N N . GLU A 1 122 ? -10.695 -3.632 1.283 1.00 16.80 136 GLU A N 1
ATOM 764 C CA . GLU A 1 122 ? -12.031 -4.121 1.577 1.00 18.99 136 GLU A CA 1
ATOM 765 C C . GLU A 1 122 ? -13.113 -3.071 1.351 1.00 17.64 136 GLU A C 1
ATOM 766 O O . GLU A 1 122 ? -14.118 -3.352 0.697 1.00 18.72 136 GLU A O 1
ATOM 772 N N . ILE A 1 123 ? -12.916 -1.861 1.868 1.00 16.37 137 ILE A N 1
ATOM 773 C CA . ILE A 1 123 ? -13.930 -0.830 1.692 1.00 16.99 137 ILE A CA 1
ATOM 774 C C . ILE A 1 123 ? -14.042 -0.337 0.256 1.00 14.43 137 ILE A C 1
ATOM 775 O O . ILE A 1 123 ? -15.061 0.240 -0.121 1.00 15.07 137 ILE A O 1
ATOM 780 N N . LEU A 1 124 ? -13.009 -0.563 -0.549 1.00 13.74 138 LEU A N 1
ATOM 781 C CA . LEU A 1 124 ? -13.059 -0.140 -1.945 1.00 13.23 138 LEU A CA 1
ATOM 782 C C . LEU A 1 124 ? -13.602 -1.234 -2.860 1.00 14.47 138 LEU A C 1
ATOM 783 O O . LEU A 1 124 ? -13.783 -1.009 -4.055 1.00 13.90 138 LEU A O 1
ATOM 788 N N . LYS A 1 125 ? -13.870 -2.414 -2.306 1.00 13.52 139 LYS A N 1
ATOM 789 C CA . LYS A 1 125 ? -14.396 -3.522 -3.103 1.00 14.34 139 LYS A CA 1
ATOM 790 C C . LYS A 1 125 ? -15.598 -3.145 -3.964 1.00 14.59 139 LYS A C 1
ATOM 791 O O . LYS A 1 125 ? -15.641 -3.476 -5.148 1.00 15.17 139 LYS A O 1
ATOM 797 N N . PRO A 1 126 ? -16.602 -2.464 -3.384 1.00 13.89 140 PRO A N 1
ATOM 798 C CA . PRO A 1 126 ? -17.756 -2.102 -4.211 1.00 14.40 140 PRO A CA 1
ATOM 799 C C . PRO A 1 126 ? -17.473 -0.999 -5.223 1.00 13.55 140 PRO A C 1
ATOM 800 O O . PRO A 1 126 ? -18.297 -0.734 -6.096 1.00 15.09 140 PRO A O 1
ATOM 804 N N . VAL A 1 127 ? -16.311 -0.363 -5.107 1.00 12.61 141 VAL A N 1
ATOM 805 C CA . VAL A 1 127 ? -15.942 0.725 -6.010 1.00 12.14 141 VAL A CA 1
ATOM 806 C C . VAL A 1 127 ? -15.140 0.240 -7.218 1.00 12.31 141 VAL A C 1
ATOM 807 O O . VAL A 1 127 ? -15.410 0.630 -8.354 1.00 11.64 141 VAL A O 1
ATOM 811 N N . PHE A 1 128 ? -14.151 -0.609 -6.974 1.00 11.58 142 PHE A N 1
ATOM 812 C CA . PHE A 1 128 ? -13.329 -1.145 -8.054 1.00 11.63 142 PHE A CA 1
ATOM 813 C C . PHE A 1 128 ? -14.197 -1.803 -9.120 1.00 12.30 142 PHE A C 1
ATOM 814 O O . PHE A 1 128 ? -15.181 -2.467 -8.802 1.00 11.81 142 PHE A O 1
ATOM 822 N N . GLN A 1 129 ? -13.824 -1.612 -10.382 1.00 12.15 143 GLN A N 1
ATOM 823 C CA . GLN A 1 129 ? -14.563 -2.203 -11.490 1.00 16.44 143 GLN A CA 1
ATOM 824 C C . GLN A 1 129 ? -13.665 -2.332 -12.716 1.00 22.41 143 GLN A C 1
ATOM 825 O O . GLN A 1 129 ? -14.006 -1.755 -13.769 1.00 29.97 143 GLN A O 1
#